Protein AF-A0AAW9BUR3-F1 (afdb_monomer)

pLDDT: mean 92.26, std 8.39, range [49.41, 98.75]

Structure (mmCIF, N/CA/C/O backbone):
data_AF-A0AAW9BUR3-F1
#
_entry.id   AF-A0AAW9BUR3-F1
#
loop_
_atom_site.group_PDB
_atom_site.id
_atom_site.type_symbol
_atom_site.label_atom_id
_atom_site.label_alt_id
_atom_site.label_comp_id
_atom_site.label_asym_id
_atom_site.label_entity_id
_atom_site.label_seq_id
_atom_site.pdbx_PDB_ins_code
_atom_site.Cartn_x
_atom_site.Cartn_y
_atom_site.Cartn_z
_atom_site.occupancy
_atom_site.B_iso_or_equiv
_atom_site.auth_seq_id
_atom_site.auth_comp_id
_atom_site.auth_asym_id
_atom_site.auth_atom_id
_atom_site.pdbx_PDB_model_num
ATOM 1 N N . GLU A 1 1 ? -14.443 -10.103 33.023 1.00 66.19 1 GLU A N 1
ATOM 2 C CA . GLU A 1 1 ? -14.591 -9.986 31.551 1.00 66.19 1 GLU A CA 1
ATOM 3 C C . GLU A 1 1 ? -13.568 -10.899 30.878 1.00 66.19 1 GLU A C 1
ATOM 5 O O . GLU A 1 1 ? -12.563 -11.194 31.513 1.00 66.19 1 GLU A O 1
ATOM 10 N N . ARG A 1 2 ? -13.827 -11.413 29.665 1.00 76.56 2 ARG A N 1
ATOM 11 C CA . ARG A 1 2 ? -12.918 -12.354 28.981 1.00 76.56 2 ARG A CA 1
ATOM 12 C C . ARG A 1 2 ? -12.261 -11.668 27.786 1.00 76.56 2 ARG A C 1
ATOM 14 O O . ARG A 1 2 ? -12.958 -11.348 26.828 1.00 76.56 2 ARG A O 1
ATOM 21 N N . ASN A 1 3 ? -10.942 -11.508 27.840 1.00 91.38 3 ASN A N 1
ATOM 22 C CA . ASN A 1 3 ? -10.137 -11.018 26.722 1.00 91.38 3 ASN A CA 1
ATOM 23 C C . ASN A 1 3 ? -10.224 -12.014 25.556 1.00 91.38 3 ASN A C 1
ATOM 25 O O . ASN A 1 3 ? -10.220 -13.233 25.773 1.00 91.38 3 ASN A O 1
ATOM 29 N N . ARG A 1 4 ? -10.292 -11.517 24.321 1.00 94.75 4 ARG A N 1
ATOM 30 C CA . ARG A 1 4 ? -10.291 -12.349 23.110 1.00 94.75 4 ARG A CA 1
ATOM 31 C C . ARG A 1 4 ? -9.199 -11.887 22.159 1.00 94.75 4 ARG A C 1
ATOM 33 O O . ARG A 1 4 ? -9.032 -10.696 21.924 1.00 94.75 4 ARG A O 1
ATOM 40 N N . TYR A 1 5 ? -8.503 -12.851 21.576 1.00 96.94 5 TYR A N 1
ATOM 41 C CA . TYR A 1 5 ? -7.540 -12.632 20.507 1.00 96.94 5 TYR A CA 1
ATOM 42 C C . TYR A 1 5 ? -7.917 -13.497 19.309 1.00 96.94 5 TYR A C 1
ATOM 44 O O . TYR A 1 5 ? -8.338 -14.645 19.473 1.00 96.94 5 TYR A O 1
ATOM 52 N N . ARG A 1 6 ? -7.803 -12.928 18.112 1.00 97.75 6 ARG A N 1
ATOM 53 C CA . ARG A 1 6 ? -7.970 -13.626 16.837 1.00 97.75 6 ARG A CA 1
ATOM 54 C C . ARG A 1 6 ? -6.880 -13.155 15.889 1.00 97.75 6 ARG A C 1
ATOM 56 O O . ARG A 1 6 ? -6.578 -11.966 15.856 1.00 97.75 6 ARG A O 1
ATOM 63 N N . ALA A 1 7 ? -6.353 -14.069 15.091 1.00 97.50 7 ALA A N 1
ATOM 64 C CA . ALA A 1 7 ? -5.430 -13.744 14.019 1.00 97.50 7 ALA A CA 1
ATOM 65 C C . ALA A 1 7 ? -5.864 -14.405 12.717 1.00 97.50 7 ALA A C 1
ATOM 67 O O . ALA A 1 7 ? -6.523 -15.446 12.729 1.00 97.50 7 ALA A O 1
ATOM 68 N N . GLY A 1 8 ? -5.491 -13.786 11.606 1.00 98.00 8 GLY A N 1
ATOM 69 C CA . GLY A 1 8 ? -5.714 -14.292 10.264 1.00 98.00 8 GLY A CA 1
ATOM 70 C C . GLY A 1 8 ? -4.481 -14.064 9.407 1.00 98.00 8 GLY A C 1
ATOM 71 O O . GLY A 1 8 ? -3.819 -13.034 9.517 1.00 98.00 8 GLY A O 1
ATOM 72 N N . ILE A 1 9 ? -4.192 -15.034 8.549 1.00 97.50 9 ILE A N 1
ATOM 73 C CA . ILE A 1 9 ? -3.179 -14.928 7.504 1.00 97.50 9 ILE A CA 1
ATOM 74 C C . ILE A 1 9 ? -3.895 -15.100 6.170 1.00 97.50 9 ILE A C 1
ATOM 76 O O . ILE A 1 9 ? -4.741 -15.983 6.024 1.00 97.50 9 ILE A O 1
ATOM 80 N N . LEU A 1 10 ? -3.545 -14.264 5.200 1.00 98.06 10 LEU A N 1
ATOM 81 C CA . LEU A 1 10 ? -3.977 -14.389 3.818 1.00 98.06 10 LEU A CA 1
ATOM 82 C C . LEU A 1 10 ? -2.750 -14.323 2.917 1.00 98.06 10 LEU A C 1
ATOM 84 O O . LEU A 1 10 ? -1.925 -13.423 3.043 1.00 98.06 10 LEU A O 1
ATOM 88 N N . SER A 1 11 ? -2.663 -15.263 1.983 1.00 97.44 11 SER A N 1
ATOM 89 C CA . SER A 1 11 ? -1.716 -15.213 0.876 1.00 97.44 11 SER A CA 1
ATOM 90 C C . S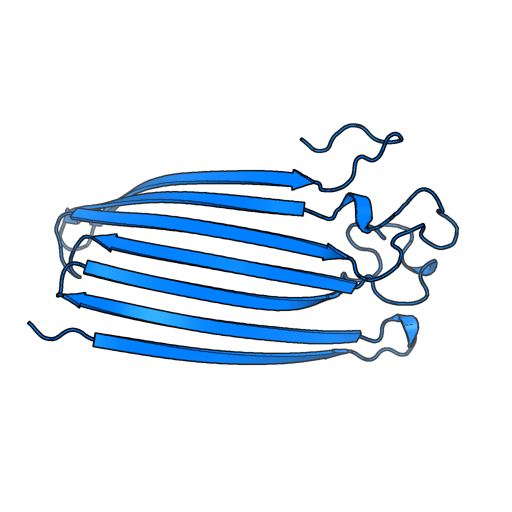ER A 1 11 ? -2.490 -15.236 -0.434 1.00 97.44 11 SER A C 1
ATOM 92 O O . SER A 1 11 ? -3.477 -15.964 -0.564 1.00 97.44 11 SER A O 1
ATOM 94 N N . LYS A 1 12 ? -2.071 -14.417 -1.394 1.00 97.94 12 LYS A N 1
ATOM 95 C CA . LYS A 1 12 ? -2.639 -14.366 -2.738 1.00 97.94 12 LYS A CA 1
ATOM 96 C C . LYS A 1 12 ? -1.515 -14.329 -3.761 1.00 97.94 12 LYS A C 1
ATOM 98 O O . LYS A 1 12 ? -0.640 -13.471 -3.692 1.00 97.94 12 LYS A O 1
ATOM 103 N N . LEU A 1 13 ? -1.626 -15.222 -4.735 1.00 96.81 13 LEU A N 1
ATOM 104 C CA . LEU A 1 13 ? -0.783 -15.295 -5.918 1.00 96.81 13 LEU A CA 1
ATOM 105 C C . LEU A 1 13 ? -1.627 -14.887 -7.127 1.00 96.81 13 LEU A C 1
ATOM 107 O O . LEU A 1 13 ? -2.784 -15.300 -7.246 1.00 96.81 13 LEU A O 1
ATOM 111 N N . LYS A 1 14 ? -1.076 -14.056 -8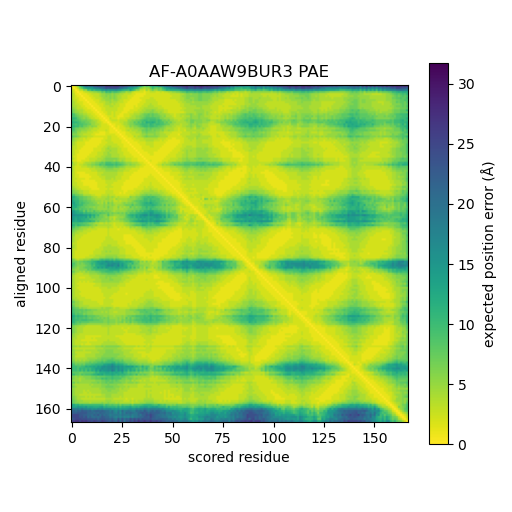.007 1.00 95.81 14 LYS A N 1
ATOM 112 C CA . LYS A 1 14 ? -1.687 -13.711 -9.293 1.00 95.81 14 LYS A CA 1
ATOM 113 C C . LYS A 1 14 ? -0.599 -13.745 -10.355 1.00 95.81 14 LYS A C 1
ATOM 115 O O . LYS A 1 14 ? 0.362 -13.001 -10.233 1.00 95.81 14 LYS A O 1
ATOM 120 N N . ALA A 1 15 ? -0.790 -14.548 -11.390 1.00 94.38 15 ALA A N 1
ATOM 121 C CA . ALA A 1 15 ? 0.058 -14.541 -12.573 1.00 94.38 15 ALA A CA 1
ATOM 122 C C . ALA A 1 15 ? -0.764 -14.135 -13.800 1.00 94.38 15 ALA A C 1
ATOM 124 O O . ALA A 1 15 ? -1.984 -14.342 -13.824 1.00 94.38 15 ALA A O 1
AT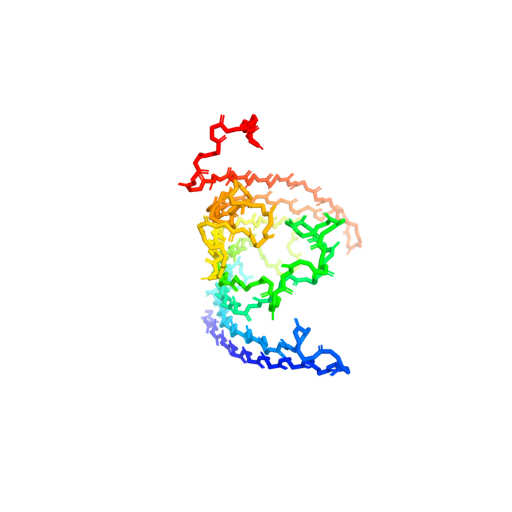OM 125 N N . GLY A 1 16 ? -0.109 -13.539 -14.786 1.00 92.88 16 GLY A N 1
ATOM 126 C CA . GLY A 1 16 ? -0.687 -13.226 -16.086 1.00 92.88 16 GLY A CA 1
ATOM 127 C C . GLY A 1 16 ? 0.309 -13.556 -17.182 1.00 92.88 16 GLY A C 1
ATOM 128 O O . GLY A 1 16 ? 1.497 -13.307 -17.014 1.00 92.88 16 GLY A O 1
ATOM 129 N N . PHE A 1 17 ? -0.203 -14.123 -18.273 1.00 92.62 17 PHE A N 1
ATOM 130 C CA . PHE A 1 17 ? 0.580 -14.513 -19.441 1.00 92.62 17 PHE A CA 1
ATOM 131 C C . PHE A 1 17 ? -0.053 -13.910 -20.692 1.00 92.62 17 PHE A C 1
ATOM 133 O O . PHE A 1 17 ? -1.284 -13.885 -20.815 1.00 92.62 17 PHE A O 1
ATOM 140 N N . SER A 1 18 ? 0.774 -13.423 -21.606 1.00 88.75 18 SER A N 1
ATOM 141 C CA . SER A 1 18 ? 0.363 -12.765 -22.845 1.00 88.75 18 SER A CA 1
ATOM 142 C C . SER A 1 18 ? 1.028 -13.417 -24.058 1.00 88.75 18 SER A C 1
ATOM 144 O O . SER A 1 18 ? 1.977 -14.183 -23.938 1.00 88.75 18 SER A O 1
ATOM 146 N N . SER A 1 19 ? 0.547 -13.097 -25.262 1.00 89.94 19 SER A N 1
ATOM 147 C CA . SER A 1 19 ? 1.252 -13.449 -26.504 1.00 89.94 19 SER A CA 1
ATOM 148 C C . SER A 1 19 ? 2.585 -12.706 -26.661 1.00 89.94 19 SER A C 1
ATOM 150 O O . SER A 1 19 ? 3.415 -13.097 -27.472 1.00 89.94 19 SER A O 1
ATOM 152 N N . ASP A 1 20 ? 2.752 -11.605 -25.929 1.00 87.88 20 ASP A N 1
ATOM 153 C CA . ASP A 1 20 ? 3.996 -10.851 -25.794 1.00 87.88 20 ASP A CA 1
ATOM 154 C C . ASP A 1 20 ? 4.483 -11.023 -24.352 1.00 87.88 20 ASP A C 1
ATOM 156 O O . ASP A 1 20 ? 3.945 -10.377 -23.447 1.00 87.88 20 ASP A O 1
ATOM 160 N N . ASP A 1 21 ? 5.460 -11.911 -24.167 1.00 88.25 21 ASP A N 1
ATOM 161 C CA . ASP A 1 21 ? 6.024 -12.363 -22.882 1.00 88.25 21 ASP A CA 1
ATOM 162 C C . ASP A 1 21 ? 6.574 -11.222 -22.013 1.00 88.25 21 ASP A C 1
ATOM 164 O O . ASP A 1 21 ? 6.575 -11.294 -20.789 1.00 88.25 21 ASP A O 1
ATOM 168 N N . ARG A 1 22 ? 6.920 -10.090 -22.626 1.00 87.38 22 ARG A N 1
ATOM 169 C CA . ARG A 1 22 ? 7.252 -8.826 -21.947 1.00 87.38 22 ARG A CA 1
ATOM 170 C C . ARG A 1 22 ? 6.094 -8.224 -21.135 1.00 87.38 22 ARG A C 1
ATOM 172 O O . ARG A 1 22 ? 6.260 -7.168 -20.524 1.00 87.38 22 ARG A O 1
ATOM 179 N N . ASN A 1 23 ? 4.895 -8.808 -21.190 1.00 87.62 23 ASN A N 1
ATOM 180 C CA . ASN A 1 23 ? 3.767 -8.476 -20.309 1.00 87.62 23 ASN A CA 1
ATOM 181 C C . ASN A 1 23 ? 3.571 -9.485 -19.181 1.00 87.62 23 ASN A C 1
ATOM 183 O O . ASN A 1 23 ? 2.681 -9.278 -18.352 1.00 87.62 23 ASN A O 1
ATOM 187 N N . ASP A 1 24 ? 4.311 -10.588 -19.189 1.00 92.50 24 ASP A N 1
ATOM 188 C CA . ASP A 1 24 ? 4.116 -11.641 -18.214 1.00 92.50 24 ASP A CA 1
ATOM 189 C C . ASP A 1 24 ? 4.513 -11.126 -16.835 1.00 92.50 24 ASP A C 1
ATOM 191 O O . ASP A 1 24 ? 5.456 -10.347 -16.671 1.00 92.50 24 ASP A O 1
ATOM 195 N N . PHE A 1 25 ? 3.744 -11.530 -15.833 1.00 94.00 25 PHE A N 1
ATOM 196 C CA . PHE A 1 25 ? 3.973 -11.099 -14.465 1.00 94.00 25 PHE A CA 1
ATOM 197 C C . PHE A 1 25 ? 3.573 -12.180 -13.478 1.00 94.00 25 PHE A C 1
ATOM 199 O O . PHE A 1 25 ? 2.623 -12.941 -13.692 1.00 94.00 25 PHE A O 1
ATOM 206 N N . ASP A 1 26 ? 4.205 -12.127 -12.316 1.00 95.06 26 ASP A N 1
ATOM 207 C CA . ASP A 1 26 ? 3.756 -12.762 -11.095 1.00 95.06 26 ASP A CA 1
ATOM 208 C C . ASP A 1 26 ? 3.664 -11.721 -9.972 1.00 95.06 26 ASP A C 1
ATOM 210 O O . ASP A 1 26 ? 4.454 -10.791 -9.846 1.00 95.06 26 ASP A O 1
ATOM 214 N N . ALA A 1 27 ? 2.609 -11.820 -9.177 1.00 96.88 27 ALA A N 1
ATOM 215 C CA . ALA A 1 27 ? 2.321 -10.892 -8.104 1.00 96.88 27 ALA A CA 1
ATOM 216 C C . ALA A 1 27 ? 1.936 -11.660 -6.846 1.00 96.88 27 ALA A C 1
ATOM 218 O O . ALA A 1 27 ? 1.106 -12.576 -6.871 1.00 96.88 27 ALA A O 1
ATOM 219 N N . HIS A 1 28 ? 2.494 -11.215 -5.728 1.00 97.88 28 HIS A N 1
ATOM 220 C CA . HIS A 1 28 ? 2.362 -11.838 -4.422 1.00 97.88 28 HIS A CA 1
ATOM 221 C C . HIS A 1 28 ? 1.782 -10.828 -3.447 1.00 97.88 28 HIS A C 1
ATOM 223 O O . HIS A 1 28 ? 2.190 -9.668 -3.381 1.00 97.88 28 HIS A O 1
ATOM 229 N N . THR A 1 29 ? 0.800 -11.250 -2.667 1.00 98.44 29 THR A N 1
ATOM 230 C CA . THR A 1 29 ? 0.291 -10.476 -1.538 1.00 98.44 29 THR A CA 1
ATOM 231 C C . THR A 1 29 ? 0.254 -11.369 -0.322 1.00 98.44 29 THR A C 1
ATOM 233 O O . THR A 1 29 ? -0.372 -12.424 -0.349 1.00 98.44 29 THR A O 1
ATOM 236 N N . PHE A 1 30 ? 0.879 -10.911 0.753 1.00 98.44 30 PHE A N 1
ATOM 237 C CA . PHE A 1 30 ? 0.813 -11.541 2.058 1.00 98.44 30 PHE A CA 1
ATOM 238 C C . PHE A 1 30 ? 0.204 -10.554 3.045 1.00 98.44 30 PHE A C 1
ATOM 240 O O . PHE A 1 30 ? 0.604 -9.392 3.091 1.00 98.44 30 PHE A O 1
ATOM 247 N N . GLN A 1 31 ? -0.770 -10.996 3.827 1.00 98.44 31 GLN A N 1
ATOM 248 C CA . GLN A 1 31 ? -1.433 -10.180 4.830 1.00 98.44 31 GLN A CA 1
ATOM 249 C C . GLN A 1 31 ? -1.535 -10.944 6.145 1.00 98.44 31 GLN A C 1
ATOM 251 O O . GLN A 1 31 ? -1.931 -12.109 6.172 1.00 98.44 31 GLN A O 1
ATOM 256 N N . PHE A 1 32 ? -1.222 -10.251 7.233 1.00 98.38 32 PHE A N 1
ATOM 257 C CA . PHE A 1 32 ? -1.395 -10.723 8.596 1.00 98.38 32 PHE A CA 1
ATOM 258 C C . PHE A 1 32 ? -2.276 -9.741 9.363 1.00 98.38 32 PHE A C 1
ATOM 260 O O . PHE A 1 32 ? -1.955 -8.559 9.465 1.00 98.38 32 PHE A O 1
ATOM 267 N N . SER A 1 33 ? -3.382 -10.240 9.901 1.00 98.50 33 SER A N 1
ATOM 268 C CA . SER A 1 33 ? -4.397 -9.452 10.596 1.00 98.50 33 SER A CA 1
ATOM 269 C C . SER A 1 33 ? -4.539 -9.947 12.025 1.00 98.50 33 SER A C 1
ATOM 271 O O . SER A 1 33 ? -4.780 -11.131 12.252 1.00 98.50 33 SER A O 1
ATOM 273 N N . ASN A 1 34 ? -4.424 -9.046 12.994 1.00 98.38 34 ASN A N 1
ATOM 274 C CA . ASN A 1 34 ? -4.543 -9.341 14.418 1.00 98.38 34 ASN A CA 1
ATOM 275 C C . ASN A 1 34 ? -5.676 -8.526 15.010 1.00 98.38 34 ASN A C 1
ATOM 277 O O . ASN A 1 34 ? -5.741 -7.315 14.829 1.00 98.38 34 ASN A O 1
ATOM 281 N N . PHE A 1 35 ? -6.540 -9.189 15.761 1.00 98.12 35 PHE A N 1
ATOM 282 C CA . PHE A 1 35 ? -7.666 -8.585 16.443 1.00 98.12 35 PHE A CA 1
ATOM 283 C C . PHE A 1 35 ? -7.567 -8.889 17.934 1.00 98.12 35 PHE A C 1
ATOM 285 O O . PHE A 1 35 ? -7.642 -10.046 18.354 1.00 98.12 35 PHE A O 1
ATOM 292 N N . PHE A 1 36 ? -7.456 -7.834 18.729 1.00 97.69 36 PHE A N 1
ATOM 293 C CA . PHE A 1 36 ? -7.449 -7.874 20.182 1.00 97.69 36 PHE A CA 1
ATOM 294 C C . PHE A 1 36 ? -8.734 -7.226 20.695 1.00 97.69 36 PHE A C 1
ATOM 296 O O . PHE A 1 36 ? -9.040 -6.082 20.369 1.00 97.69 36 PHE A O 1
ATOM 303 N N . GLU A 1 37 ? -9.488 -7.940 21.519 1.00 96.88 37 GLU A N 1
ATOM 304 C CA . GLU A 1 37 ? -10.618 -7.410 22.279 1.00 96.88 37 GLU A CA 1
ATOM 305 C C . GLU A 1 37 ? -10.278 -7.562 23.755 1.00 96.88 37 GLU A C 1
ATOM 307 O O . GLU A 1 37 ? -10.361 -8.651 24.325 1.00 96.88 37 GLU A O 1
ATOM 312 N N . PHE A 1 38 ? -9.831 -6.460 24.353 1.00 95.12 38 PHE A N 1
ATOM 313 C CA . PHE A 1 38 ? -9.462 -6.418 25.765 1.00 95.12 38 PHE A CA 1
ATOM 314 C C . PHE A 1 38 ? -10.715 -6.492 26.635 1.00 95.12 38 PHE A C 1
ATOM 316 O O . PHE A 1 38 ? -10.732 -7.172 27.648 1.00 95.12 38 PHE A O 1
ATOM 323 N N . ASN A 1 39 ? -11.794 -5.835 26.213 1.00 93.50 39 ASN A N 1
ATOM 324 C CA . ASN A 1 39 ? -13.126 -6.013 26.781 1.00 93.50 39 ASN A CA 1
ATOM 325 C C . ASN A 1 39 ? -14.190 -5.505 25.798 1.00 93.50 39 ASN A C 1
ATOM 327 O O . ASN A 1 39 ? -13.889 -5.120 24.668 1.00 93.50 39 ASN A O 1
ATOM 331 N N . HIS A 1 40 ? -15.444 -5.444 26.250 1.00 90.88 40 HIS A N 1
ATOM 332 C CA . HIS A 1 40 ? -16.576 -5.021 25.430 1.00 90.88 40 HIS A CA 1
ATOM 333 C C . HIS A 1 40 ? -16.472 -3.581 24.884 1.00 90.88 40 HIS A C 1
ATOM 335 O O . HIS A 1 40 ? -17.220 -3.249 23.967 1.00 90.88 40 HIS A O 1
ATOM 341 N N . ARG A 1 41 ? -15.583 -2.730 25.422 1.00 94.25 41 ARG A N 1
ATOM 342 C CA . ARG A 1 41 ? -15.368 -1.334 24.994 1.00 94.25 41 ARG A CA 1
ATOM 343 C C . ARG A 1 41 ? -14.029 -1.089 24.312 1.00 94.25 41 ARG A C 1
ATOM 345 O O . ARG A 1 41 ? -13.902 -0.051 23.680 1.00 94.25 41 ARG A O 1
ATOM 352 N N . HIS A 1 42 ? -13.049 -1.976 24.446 1.00 96.06 42 HIS A N 1
ATOM 353 C CA . HIS A 1 42 ? -11.684 -1.728 23.987 1.00 96.06 42 HIS A CA 1
ATOM 354 C C . HIS A 1 42 ? -11.249 -2.803 22.995 1.00 96.06 42 HIS A C 1
ATOM 356 O O . HIS A 1 42 ? -11.082 -3.972 23.361 1.00 96.06 42 HIS A O 1
ATOM 362 N N . ARG A 1 43 ? -11.043 -2.394 21.741 1.00 97.06 43 ARG A N 1
ATOM 363 C CA . ARG A 1 43 ? -10.574 -3.268 20.660 1.00 97.06 43 ARG A CA 1
ATOM 364 C C . ARG A 1 43 ? -9.398 -2.637 19.927 1.00 97.06 43 ARG A C 1
ATOM 366 O O . ARG A 1 43 ? -9.374 -1.427 19.742 1.00 97.06 43 ARG A O 1
ATOM 373 N N . LEU A 1 44 ? -8.457 -3.460 19.489 1.00 97.94 44 LEU A N 1
ATOM 374 C CA . LEU A 1 44 ? -7.331 -3.068 18.651 1.00 97.94 44 LEU A CA 1
ATOM 375 C C . LEU A 1 44 ? -7.230 -4.031 17.471 1.00 97.94 44 LEU A C 1
ATOM 377 O O . LEU A 1 44 ? -7.227 -5.248 17.657 1.00 97.94 44 LEU A O 1
ATOM 381 N N . VAL A 1 45 ? -7.115 -3.480 16.270 1.00 98.19 45 VAL A N 1
ATOM 382 C CA . VAL A 1 45 ? -6.771 -4.219 15.056 1.00 98.19 45 VAL A CA 1
ATOM 383 C C . VAL A 1 45 ? -5.377 -3.803 14.617 1.00 98.19 45 VAL A C 1
ATOM 385 O O . VAL A 1 45 ? -5.069 -2.613 14.628 1.00 98.19 45 VAL A O 1
ATOM 388 N N . VAL A 1 46 ? -4.541 -4.773 14.255 1.00 98.50 46 VAL A N 1
ATOM 389 C CA . VAL A 1 46 ? -3.225 -4.548 13.650 1.00 98.50 46 VAL A CA 1
ATOM 390 C C . VAL A 1 46 ? -3.140 -5.375 12.377 1.00 98.50 46 VAL A C 1
ATOM 392 O O . VAL A 1 46 ? -3.165 -6.606 12.433 1.00 98.50 46 VAL A O 1
ATOM 395 N N . ASP A 1 47 ? -3.023 -4.693 11.247 1.00 98.50 47 ASP A N 1
ATOM 396 C CA . ASP A 1 47 ? -2.908 -5.283 9.922 1.00 98.50 47 ASP A CA 1
ATOM 397 C C . ASP A 1 47 ? -1.536 -4.965 9.332 1.00 98.50 47 ASP A C 1
ATOM 399 O O . ASP A 1 47 ? -1.146 -3.802 9.222 1.00 98.50 47 ASP A O 1
ATOM 403 N N . TYR A 1 48 ? -0.820 -5.999 8.908 1.00 98.62 48 TYR A N 1
ATOM 404 C CA . TYR A 1 48 ? 0.363 -5.877 8.066 1.00 98.62 48 TYR A CA 1
ATOM 405 C C . TYR A 1 48 ? 0.076 -6.491 6.703 1.00 98.62 48 TYR A C 1
ATOM 407 O O . TYR A 1 48 ? -0.518 -7.567 6.613 1.00 98.62 48 TYR A O 1
ATOM 415 N N . ARG A 1 49 ? 0.512 -5.824 5.637 1.00 98.75 49 ARG A N 1
ATOM 416 C CA . ARG A 1 49 ? 0.393 -6.322 4.274 1.00 98.75 49 ARG A CA 1
ATOM 417 C C . ARG A 1 49 ? 1.662 -6.052 3.481 1.00 98.75 49 ARG A C 1
ATOM 419 O O . ARG A 1 49 ? 2.039 -4.901 3.281 1.00 98.75 49 ARG A O 1
ATOM 426 N N . PHE A 1 50 ? 2.250 -7.120 2.963 1.00 98.69 50 PHE A N 1
ATOM 427 C CA . PHE A 1 50 ? 3.307 -7.084 1.965 1.00 98.69 50 PHE A CA 1
ATOM 428 C C . PHE A 1 50 ? 2.725 -7.349 0.575 1.00 98.69 50 PHE A C 1
ATOM 430 O O . PHE A 1 50 ? 1.851 -8.204 0.403 1.00 98.69 50 PHE A O 1
ATOM 437 N N . ARG A 1 51 ? 3.207 -6.611 -0.422 1.00 98.62 51 ARG A N 1
ATOM 438 C CA . ARG A 1 51 ? 2.810 -6.727 -1.824 1.00 98.62 51 ARG A CA 1
ATOM 439 C C . ARG A 1 51 ? 4.047 -6.652 -2.707 1.00 98.62 51 ARG A C 1
ATOM 441 O O . ARG A 1 51 ? 4.657 -5.593 -2.752 1.00 98.62 51 ARG A O 1
ATOM 448 N N . ALA A 1 52 ? 4.362 -7.726 -3.418 1.00 98.38 52 ALA A N 1
ATOM 449 C CA . ALA A 1 52 ? 5.240 -7.692 -4.585 1.00 98.38 52 ALA A CA 1
ATOM 450 C C . ALA A 1 52 ? 4.328 -7.691 -5.815 1.00 98.38 52 ALA A C 1
ATOM 452 O O . ALA A 1 52 ? 3.591 -8.653 -6.040 1.00 98.38 52 ALA A O 1
ATOM 453 N N . GLN A 1 53 ? 4.252 -6.573 -6.527 1.00 96.88 53 GLN A N 1
ATOM 454 C CA . GLN A 1 53 ? 3.306 -6.371 -7.626 1.00 96.88 53 GLN A CA 1
ATOM 455 C C . GLN A 1 53 ? 3.975 -5.644 -8.789 1.00 96.88 53 GLN A C 1
ATOM 457 O O . GLN A 1 53 ? 5.129 -5.239 -8.701 1.00 96.88 53 GLN A O 1
ATOM 462 N N . HIS A 1 54 ? 3.218 -5.461 -9.865 1.00 95.06 54 HIS A N 1
ATOM 463 C CA . HIS A 1 54 ? 3.630 -4.699 -11.030 1.00 95.06 54 HIS A CA 1
ATOM 464 C C . HIS A 1 54 ? 2.622 -3.590 -11.347 1.00 95.06 54 HIS A C 1
ATOM 466 O O . HIS A 1 54 ? 1.465 -3.638 -10.916 1.00 95.06 54 HIS A O 1
ATOM 472 N N . GLU A 1 55 ? 3.073 -2.606 -12.113 1.00 91.94 55 GLU A N 1
ATOM 473 C CA . GLU A 1 55 ? 2.234 -1.641 -12.817 1.00 91.94 55 GLU A CA 1
ATOM 474 C C . GLU A 1 55 ? 1.927 -2.160 -14.213 1.00 91.94 55 GLU A C 1
ATOM 476 O O . GLU A 1 55 ? 2.765 -2.795 -14.863 1.00 91.94 55 GLU A O 1
ATOM 481 N N . VAL A 1 56 ? 0.706 -1.894 -14.670 1.00 84.75 56 VAL A N 1
ATOM 482 C CA . VAL A 1 56 ? 0.303 -2.258 -16.022 1.00 84.75 56 VAL A CA 1
ATOM 483 C C . VAL A 1 56 ? 1.111 -1.420 -17.002 1.00 84.75 56 VAL A C 1
ATOM 485 O O . VAL A 1 56 ? 1.273 -0.208 -16.860 1.00 84.75 56 VAL A O 1
ATOM 488 N N . ARG A 1 57 ? 1.641 -2.084 -18.021 1.00 86.94 57 ARG A N 1
ATOM 489 C CA . ARG A 1 57 ? 2.411 -1.429 -19.068 1.00 86.94 57 ARG A CA 1
ATOM 490 C C . ARG A 1 57 ? 1.527 -0.445 -19.836 1.00 86.94 57 ARG A C 1
ATOM 492 O O . ARG A 1 57 ? 0.475 -0.823 -20.341 1.00 86.94 57 ARG A O 1
ATOM 499 N N . GLY A 1 58 ? 1.980 0.797 -19.966 1.00 83.25 58 GLY A N 1
ATOM 500 C CA . GLY A 1 58 ? 1.188 1.889 -20.537 1.00 83.25 58 GLY A CA 1
ATOM 501 C C . GLY A 1 58 ? 0.388 2.692 -19.509 1.00 83.25 58 GLY A C 1
ATOM 502 O O . GLY A 1 58 ? -0.275 3.643 -19.907 1.00 83.25 58 GLY A O 1
ATOM 503 N N . GLU A 1 59 ? 0.478 2.357 -18.221 1.00 83.19 59 GLU A N 1
ATOM 504 C CA . GLU A 1 59 ? -0.066 3.152 -17.117 1.00 83.19 59 GLU A CA 1
ATOM 505 C C . GLU A 1 59 ? 1.067 3.815 -16.313 1.00 83.19 59 GLU A C 1
ATOM 507 O O . GLU A 1 59 ? 2.248 3.456 -16.444 1.00 83.19 59 GLU A O 1
ATOM 512 N N . ASP A 1 60 ? 0.697 4.807 -15.499 1.00 85.62 60 ASP A N 1
ATOM 513 C CA . ASP A 1 60 ? 1.563 5.546 -14.576 1.00 85.62 60 ASP A CA 1
ATOM 514 C C . ASP A 1 60 ? 2.905 5.975 -15.204 1.00 85.62 60 ASP A C 1
ATOM 516 O O . ASP A 1 60 ? 2.970 6.867 -16.050 1.00 85.62 60 ASP A O 1
ATOM 520 N N . ILE A 1 61 ? 4.012 5.339 -14.804 1.00 84.69 61 ILE A N 1
ATOM 521 C CA . ILE A 1 61 ? 5.369 5.697 -15.245 1.00 84.69 61 ILE A CA 1
ATOM 522 C C . ILE A 1 61 ? 5.562 5.449 -16.749 1.00 84.69 61 ILE A C 1
ATOM 524 O O . ILE A 1 61 ? 6.390 6.102 -17.391 1.00 84.69 61 ILE A O 1
ATOM 528 N N . THR A 1 62 ? 4.820 4.497 -17.313 1.00 85.44 62 THR A N 1
ATOM 529 C CA . THR A 1 62 ? 4.972 4.055 -18.708 1.00 85.44 62 THR A CA 1
ATOM 530 C C . THR A 1 62 ? 3.875 4.564 -19.627 1.00 85.44 62 THR A C 1
ATOM 532 O O . THR A 1 62 ? 3.797 4.129 -20.780 1.00 85.44 62 THR A O 1
ATOM 535 N N . GLU A 1 63 ? 3.060 5.511 -19.161 1.00 83.62 63 GLU A N 1
ATOM 536 C CA . GLU A 1 63 ? 2.006 6.119 -19.963 1.00 83.62 63 GLU A CA 1
ATOM 537 C C . GLU A 1 63 ? 2.552 6.662 -21.297 1.00 83.62 63 GLU A C 1
ATOM 539 O O . GLU A 1 63 ? 3.575 7.357 -21.366 1.00 83.62 63 GLU A O 1
ATOM 544 N N . GLY A 1 64 ? 1.912 6.244 -22.394 1.00 81.88 64 GLY A N 1
ATOM 545 C CA . GLY A 1 64 ? 2.308 6.592 -23.762 1.00 81.88 64 GLY A CA 1
ATOM 546 C C . GLY A 1 64 ? 3.648 6.010 -24.242 1.00 81.88 64 GLY A C 1
ATOM 547 O O . GLY A 1 64 ? 4.079 6.339 -25.344 1.00 81.88 64 GLY A O 1
ATOM 548 N N . ASN A 1 65 ? 4.325 5.169 -23.451 1.00 81.06 65 ASN A N 1
ATOM 549 C CA . ASN A 1 65 ? 5.613 4.557 -23.811 1.00 81.06 65 ASN A CA 1
ATOM 550 C C . ASN A 1 65 ? 5.731 3.088 -23.378 1.00 81.06 65 ASN A C 1
ATOM 552 O O . ASN A 1 65 ? 6.833 2.565 -23.219 1.00 81.06 65 ASN A O 1
ATOM 556 N N . GLY A 1 66 ? 4.598 2.414 -23.179 1.00 80.62 66 GLY A N 1
ATOM 557 C CA . GLY A 1 66 ? 4.568 1.029 -22.719 1.00 80.62 66 GLY A CA 1
ATOM 558 C C . GLY A 1 66 ? 5.326 0.062 -23.633 1.00 80.62 66 GLY A C 1
ATOM 559 O O . GLY A 1 66 ? 5.908 -0.894 -23.152 1.00 80.62 66 GLY A O 1
ATOM 560 N N . SER A 1 67 ? 5.404 0.313 -24.941 1.00 84.38 67 SER A N 1
ATOM 561 C CA . SER A 1 67 ? 6.132 -0.559 -25.878 1.00 84.38 67 SER A CA 1
ATOM 562 C C . SER A 1 67 ? 7.658 -0.508 -25.746 1.00 84.38 67 SER A C 1
ATOM 564 O O . SER A 1 67 ? 8.335 -1.321 -26.371 1.00 84.38 67 SER A O 1
ATOM 566 N N . ALA A 1 68 ? 8.203 0.457 -24.998 1.00 83.69 68 ALA A N 1
ATOM 567 C CA . ALA A 1 68 ? 9.643 0.652 -24.851 1.00 83.69 68 ALA A CA 1
ATOM 568 C C . ALA A 1 68 ? 10.252 -0.112 -23.666 1.00 83.69 68 ALA A C 1
ATOM 570 O O . ALA A 1 68 ? 11.462 -0.054 -23.491 1.00 83.69 68 ALA A O 1
ATOM 571 N N . ILE A 1 69 ? 9.448 -0.774 -22.831 1.00 88.94 69 ILE A N 1
ATOM 572 C CA . ILE A 1 69 ? 9.953 -1.582 -21.715 1.00 88.94 69 ILE A CA 1
ATOM 573 C C . ILE A 1 69 ? 9.875 -3.070 -22.052 1.00 88.94 69 ILE A C 1
ATOM 575 O O . ILE A 1 69 ? 8.926 -3.530 -22.686 1.00 88.94 69 ILE A O 1
ATOM 579 N N . ASP A 1 70 ? 10.876 -3.810 -21.589 1.00 89.19 70 ASP A N 1
ATOM 580 C CA . ASP A 1 70 ? 11.019 -5.245 -21.847 1.00 89.19 70 ASP A CA 1
ATOM 581 C C . ASP A 1 70 ? 10.375 -6.127 -20.764 1.00 89.19 70 ASP A C 1
ATOM 583 O O . ASP A 1 70 ? 10.311 -7.340 -20.916 1.00 89.19 70 ASP A O 1
ATOM 587 N N . ALA A 1 71 ? 9.892 -5.528 -19.676 1.00 90.44 71 ALA A N 1
ATOM 588 C CA . ALA A 1 71 ? 9.173 -6.195 -18.598 1.00 90.44 71 ALA A CA 1
ATOM 589 C C . ALA A 1 71 ? 8.228 -5.201 -17.894 1.00 90.44 71 ALA A C 1
ATOM 591 O O . ALA A 1 71 ? 8.476 -3.988 -17.947 1.00 90.44 71 ALA A O 1
ATOM 592 N N . PRO A 1 72 ? 7.170 -5.669 -17.204 1.00 92.75 72 PRO A N 1
ATOM 593 C CA . PRO A 1 72 ? 6.333 -4.813 -16.367 1.00 92.75 72 PRO A CA 1
ATOM 594 C C . PRO A 1 72 ? 7.153 -4.087 -15.296 1.00 92.75 72 PRO A C 1
ATOM 596 O O . PRO A 1 72 ? 8.164 -4.593 -14.812 1.00 92.75 72 PRO A O 1
ATOM 599 N N . ILE A 1 73 ? 6.722 -2.892 -14.891 1.00 94.50 73 ILE A N 1
ATOM 600 C CA . ILE A 1 73 ? 7.384 -2.181 -13.792 1.00 94.50 73 ILE A CA 1
ATOM 601 C C . ILE A 1 73 ? 7.001 -2.847 -12.476 1.00 94.50 73 ILE A C 1
ATOM 603 O O . ILE A 1 73 ? 5.831 -2.864 -12.118 1.00 94.50 73 ILE A O 1
ATOM 607 N N . GLU A 1 74 ? 7.981 -3.338 -11.730 1.00 96.44 74 GLU A N 1
ATOM 608 C CA . GLU A 1 74 ? 7.774 -4.068 -10.483 1.00 96.44 74 GLU A CA 1
ATOM 609 C C . GLU A 1 74 ? 8.008 -3.184 -9.260 1.00 96.44 74 GLU A C 1
ATOM 611 O O . GLU A 1 74 ? 8.897 -2.326 -9.233 1.00 96.44 74 GLU A O 1
ATOM 616 N N . PHE A 1 75 ? 7.239 -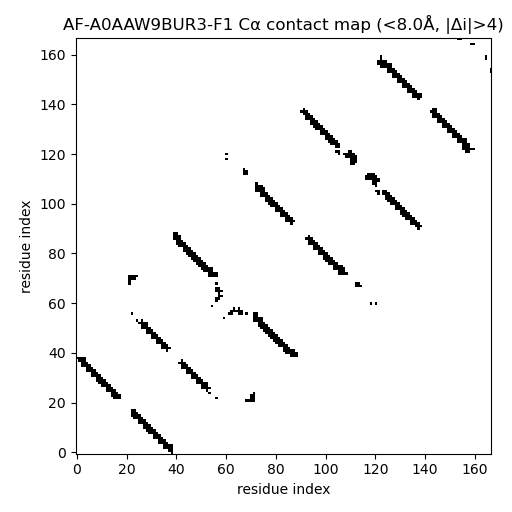3.426 -8.203 1.00 97.69 75 PHE A N 1
ATOM 617 C CA . PHE A 1 75 ? 7.408 -2.764 -6.920 1.00 97.69 75 PHE A CA 1
ATOM 618 C C . PHE A 1 75 ? 7.081 -3.681 -5.745 1.00 97.69 75 PHE A C 1
ATOM 620 O O . PHE A 1 75 ? 6.185 -4.524 -5.792 1.00 97.69 75 PHE A O 1
ATOM 627 N N . ASN A 1 76 ? 7.763 -3.411 -4.637 1.00 98.56 76 ASN A N 1
ATOM 628 C CA . ASN A 1 76 ? 7.430 -3.942 -3.329 1.00 98.56 76 ASN A CA 1
ATOM 629 C C . ASN A 1 76 ? 6.735 -2.858 -2.511 1.00 98.56 76 ASN A C 1
ATO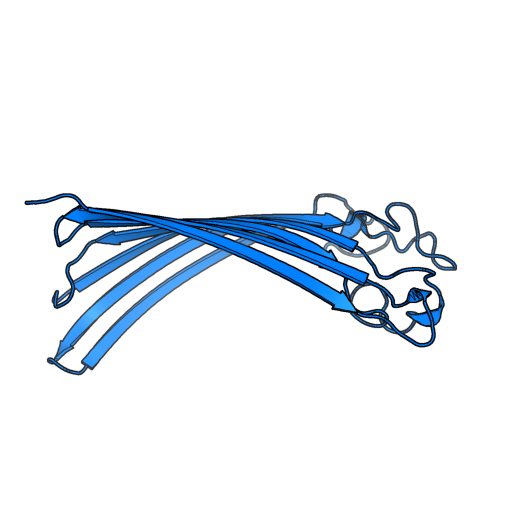M 631 O O . ASN A 1 76 ? 7.146 -1.696 -2.523 1.00 98.56 76 ASN A O 1
ATOM 635 N N . ARG A 1 77 ? 5.679 -3.233 -1.790 1.00 98.50 77 ARG A N 1
ATOM 636 C CA . ARG A 1 77 ? 4.960 -2.343 -0.885 1.00 98.50 77 ARG A CA 1
ATOM 637 C C . ARG A 1 77 ? 4.669 -3.007 0.450 1.00 98.50 77 ARG A C 1
ATOM 639 O O . ARG A 1 77 ? 4.061 -4.074 0.503 1.00 98.50 77 ARG A O 1
ATOM 646 N N . ASN A 1 78 ? 5.046 -2.317 1.517 1.00 98.69 78 ASN A N 1
ATOM 647 C CA . ASN A 1 78 ? 4.726 -2.667 2.893 1.00 98.69 78 ASN A CA 1
ATOM 648 C C . ASN A 1 78 ? 3.673 -1.694 3.413 1.00 98.69 78 ASN A C 1
ATOM 650 O O . ASN A 1 78 ? 3.881 -0.486 3.357 1.00 98.69 78 ASN A O 1
ATOM 654 N N . ASP A 1 79 ? 2.557 -2.207 3.922 1.00 98.62 79 ASP A N 1
ATOM 655 C CA . ASP A 1 79 ? 1.573 -1.417 4.655 1.00 98.62 79 ASP A CA 1
ATOM 656 C C . ASP A 1 79 ? 1.441 -1.974 6.076 1.00 98.62 79 ASP A C 1
ATOM 658 O O . ASP A 1 79 ? 1.159 -3.159 6.252 1.00 98.62 79 ASP A O 1
ATOM 662 N N . VAL A 1 80 ? 1.577 -1.119 7.086 1.00 98.62 80 VAL A N 1
ATOM 663 C CA . VAL A 1 80 ? 1.162 -1.408 8.465 1.00 98.62 80 VAL A CA 1
ATOM 664 C C . VAL A 1 80 ? 0.012 -0.474 8.803 1.00 98.62 80 VAL A C 1
ATOM 666 O O . VAL A 1 80 ? 0.084 0.721 8.517 1.00 98.62 80 VAL A O 1
ATOM 669 N N . LYS A 1 81 ? -1.052 -1.003 9.403 1.00 98.38 81 LYS A N 1
ATOM 670 C CA . LYS A 1 81 ? -2.192 -0.224 9.886 1.00 98.38 81 LYS A CA 1
ATOM 671 C C . LYS A 1 81 ? -2.606 -0.705 11.262 1.00 98.38 81 LYS A C 1
ATOM 673 O O . LYS A 1 81 ? -2.664 -1.905 11.520 1.00 98.38 81 LYS A O 1
ATOM 678 N N . THR A 1 82 ? -2.941 0.233 12.127 1.00 98.56 82 THR A N 1
ATOM 679 C CA . THR A 1 82 ? -3.564 -0.027 13.415 1.00 98.56 82 THR A CA 1
ATOM 680 C C . THR A 1 82 ? -4.890 0.711 13.485 1.00 98.56 82 THR A C 1
ATOM 682 O O . THR A 1 82 ? -5.039 1.800 12.934 1.00 98.56 82 THR A O 1
ATOM 685 N N . ASN A 1 83 ? -5.873 0.112 14.150 1.00 98.31 83 ASN A N 1
ATOM 686 C CA . ASN A 1 83 ? -7.126 0.783 14.470 1.00 98.31 83 ASN A CA 1
ATOM 687 C C . ASN A 1 83 ? -7.544 0.417 15.889 1.00 98.31 83 ASN A C 1
ATOM 689 O O . ASN A 1 83 ? -7.857 -0.739 16.184 1.00 98.31 83 ASN A O 1
ATOM 693 N N . TYR A 1 84 ? -7.530 1.404 16.770 1.00 98.25 84 TYR A N 1
ATOM 694 C CA . TYR A 1 84 ? -8.011 1.298 18.131 1.00 98.25 84 TYR A CA 1
ATOM 695 C C . TYR A 1 84 ? -9.433 1.838 18.223 1.00 98.25 84 TYR A C 1
ATOM 697 O O . TYR A 1 84 ? -9.718 2.950 17.787 1.00 98.25 84 TYR A O 1
ATOM 705 N N . VAL A 1 85 ? -10.318 1.063 18.838 1.00 97.56 85 VAL A N 1
ATOM 706 C CA . VAL A 1 85 ? -11.727 1.406 19.006 1.00 97.56 85 VAL A CA 1
ATOM 707 C C . VAL A 1 85 ? -12.058 1.456 20.488 1.00 97.56 85 VAL A C 1
ATOM 709 O O . VAL A 1 85 ? -11.931 0.451 21.197 1.00 97.56 85 VAL A O 1
ATOM 712 N N . PHE A 1 86 ? -12.553 2.612 20.921 1.00 96.94 86 PHE A N 1
ATOM 713 C CA . PHE A 1 86 ? -13.153 2.823 22.229 1.00 96.94 86 PHE A CA 1
ATOM 714 C C . PHE A 1 86 ? -14.674 2.978 22.109 1.00 96.94 86 PHE A C 1
ATOM 716 O O . PHE A 1 86 ? -15.178 3.897 21.465 1.00 96.94 86 PHE A O 1
ATOM 723 N N . GLY A 1 87 ? -15.416 2.084 22.754 1.00 93.81 87 GLY A N 1
ATOM 724 C CA . GLY A 1 87 ? -16.875 2.007 22.717 1.00 93.81 87 GLY A CA 1
ATOM 725 C C . GLY A 1 87 ? -17.367 0.626 22.284 1.00 93.81 87 GLY A C 1
ATOM 726 O O . GLY A 1 87 ? -16.783 -0.033 21.421 1.00 93.81 87 GLY A O 1
ATOM 727 N N . SER A 1 88 ? -18.459 0.174 22.899 1.00 88.38 88 SER A N 1
ATOM 728 C CA . SER A 1 88 ? -19.062 -1.127 22.611 1.00 88.38 88 SER A CA 1
ATOM 729 C C . SER A 1 88 ? -19.966 -1.103 21.381 1.00 88.38 88 SER A C 1
ATOM 731 O O . SER A 1 88 ? -20.462 -0.058 20.955 1.00 88.38 88 SER A O 1
ATOM 733 N N . ASN A 1 89 ? -20.240 -2.284 20.821 1.00 80.94 89 ASN A N 1
ATOM 734 C CA . ASN A 1 89 ? -21.325 -2.431 19.853 1.00 80.94 89 ASN A CA 1
ATOM 735 C C . ASN A 1 89 ? -22.635 -2.027 20.541 1.00 80.94 89 ASN A C 1
ATOM 737 O O . ASN A 1 89 ? -23.024 -2.646 21.527 1.00 80.94 89 ASN A O 1
ATOM 741 N N . GLY A 1 90 ? -23.302 -0.983 20.050 1.00 82.12 90 GLY A N 1
ATOM 742 C CA . GLY A 1 90 ? -24.493 -0.458 20.719 1.00 82.12 90 GLY A CA 1
ATOM 743 C C . GLY A 1 90 ? -24.294 0.845 21.488 1.00 82.12 90 GLY A C 1
ATOM 744 O O . GLY A 1 90 ? -25.288 1.441 21.899 1.00 82.12 90 GLY A O 1
ATOM 745 N N . ALA A 1 91 ? -23.052 1.288 21.696 1.00 88.31 91 ALA A N 1
ATOM 746 C CA . ALA A 1 91 ? -22.780 2.483 22.483 1.00 88.31 91 ALA A CA 1
ATOM 747 C C . ALA A 1 91 ? -23.389 3.743 21.847 1.00 88.31 91 ALA A C 1
ATOM 749 O O . ALA A 1 91 ? -23.476 3.867 20.624 1.00 88.31 91 ALA A O 1
ATOM 750 N N . LYS A 1 92 ? -23.793 4.699 22.697 1.00 92.38 92 LYS A N 1
ATOM 751 C CA . LYS A 1 92 ? -24.261 6.013 22.234 1.00 92.38 92 LYS A CA 1
ATOM 752 C C . LYS A 1 92 ? -23.145 6.769 21.511 1.00 92.38 92 LYS A C 1
ATOM 754 O O . LYS A 1 92 ? -23.432 7.455 20.543 1.00 92.38 92 LYS A O 1
ATOM 759 N N . GLY A 1 93 ? -21.900 6.616 21.957 1.00 93.75 93 GLY A N 1
ATOM 760 C CA . GLY A 1 93 ? -20.713 7.180 21.322 1.00 93.75 93 GLY A CA 1
ATOM 761 C C . GLY A 1 93 ? -19.614 6.132 21.158 1.00 93.75 93 GLY A C 1
ATOM 762 O O . GLY A 1 93 ? -19.486 5.242 22.003 1.00 93.75 93 GLY A O 1
ATOM 763 N N . ARG A 1 94 ? -18.828 6.242 20.087 1.00 95.69 94 ARG A N 1
ATOM 764 C CA . ARG A 1 94 ? -17.649 5.410 19.817 1.00 95.69 94 ARG A CA 1
ATOM 765 C C . ARG A 1 94 ? -16.561 6.264 19.176 1.00 95.69 94 ARG A C 1
ATOM 767 O O . ARG A 1 94 ? -16.852 7.039 18.273 1.00 95.69 94 ARG A O 1
ATOM 774 N N . LEU A 1 95 ? -15.331 6.099 19.640 1.00 97.12 95 LEU A N 1
ATOM 775 C CA . LEU A 1 95 ? -14.147 6.757 19.102 1.00 97.12 95 LEU A CA 1
ATOM 776 C C . LEU A 1 95 ? -13.263 5.709 18.426 1.00 97.12 95 LEU A C 1
ATOM 778 O O . LEU A 1 95 ? -13.009 4.654 19.011 1.00 97.12 95 LEU A O 1
ATOM 782 N N . GLU A 1 96 ? -12.799 6.002 17.221 1.00 97.38 96 GLU A N 1
ATOM 783 C CA . GLU A 1 96 ? -11.817 5.199 16.500 1.00 97.38 96 GLU A CA 1
ATOM 784 C C . GLU A 1 96 ? -10.594 6.052 16.194 1.00 97.38 96 GLU A C 1
ATOM 786 O O . GLU A 1 96 ? -10.714 7.188 15.743 1.00 97.38 96 GLU A O 1
ATOM 791 N N . PHE A 1 97 ? -9.418 5.508 16.465 1.00 98.19 97 PHE A N 1
ATOM 792 C CA . PHE A 1 97 ? -8.140 6.142 16.187 1.00 98.19 97 PHE A CA 1
ATOM 793 C C . PHE A 1 97 ? -7.247 5.133 15.490 1.00 98.19 97 PHE A C 1
ATOM 795 O O . PHE A 1 97 ? -7.083 4.015 15.984 1.00 98.19 97 PHE A O 1
ATOM 802 N N . GLY A 1 98 ? -6.636 5.529 14.383 1.00 98.44 98 GLY A N 1
ATOM 803 C CA . GLY A 1 98 ? -5.704 4.668 13.684 1.00 98.44 98 GLY A CA 1
ATOM 804 C C . GLY A 1 98 ? -4.452 5.385 13.240 1.00 98.44 98 GLY A C 1
ATOM 805 O O . GLY A 1 98 ? -4.431 6.592 13.003 1.00 98.44 98 GLY A O 1
ATOM 806 N N . LEU A 1 99 ? -3.399 4.587 13.147 1.00 98.69 99 LEU A N 1
ATOM 807 C CA . LEU A 1 99 ? -2.114 4.967 12.597 1.00 98.69 99 LEU A CA 1
ATOM 808 C C . LEU A 1 99 ? -1.766 3.989 11.492 1.00 98.69 99 LEU A C 1
ATOM 810 O O . LEU A 1 99 ? -2.165 2.822 11.511 1.00 98.69 99 LEU A O 1
ATOM 814 N N . GLY A 1 100 ? -0.945 4.429 10.563 1.00 98.56 100 GLY A N 1
ATOM 815 C CA . GLY A 1 100 ? -0.429 3.540 9.551 1.00 98.56 100 GLY A CA 1
ATOM 816 C C . GLY A 1 100 ? 0.764 4.114 8.831 1.00 98.56 100 GLY A C 1
ATOM 817 O O . GLY A 1 100 ? 1.164 5.264 9.003 1.00 98.56 100 GLY A O 1
ATOM 818 N N . TYR A 1 101 ? 1.376 3.240 8.056 1.00 98.62 101 TYR A N 1
ATOM 819 C CA . TYR A 1 101 ? 2.613 3.507 7.360 1.00 98.62 101 TYR A CA 1
ATOM 820 C C . TYR A 1 101 ? 2.631 2.684 6.083 1.00 98.62 101 TYR A C 1
ATOM 822 O O . TYR A 1 101 ? 2.430 1.469 6.127 1.00 98.62 101 TYR A O 1
ATOM 830 N N . SER A 1 102 ? 2.832 3.349 4.949 1.00 98.69 102 SER A N 1
ATOM 831 C CA . SER A 1 102 ? 3.090 2.692 3.668 1.00 98.69 102 SER A CA 1
ATOM 832 C C . SER A 1 102 ? 4.517 2.981 3.219 1.00 98.69 102 SER A C 1
ATOM 834 O O . SER A 1 102 ? 4.939 4.129 3.279 1.00 98.69 102 SER A O 1
ATOM 836 N N . ASP A 1 103 ? 5.223 1.977 2.718 1.00 98.56 103 ASP A N 1
ATOM 837 C CA . ASP A 1 103 ? 6.518 2.128 2.045 1.00 98.56 103 ASP A CA 1
ATOM 838 C C . ASP A 1 103 ? 6.435 1.416 0.695 1.00 98.56 103 ASP A C 1
ATOM 840 O O . ASP A 1 103 ? 6.110 0.225 0.666 1.00 98.56 103 ASP A O 1
ATOM 844 N N . LYS A 1 104 ? 6.647 2.141 -0.408 1.00 98.31 104 LYS A N 1
ATOM 845 C CA . LYS A 1 104 ? 6.667 1.599 -1.776 1.00 98.31 104 LYS A CA 1
ATOM 846 C C . LYS A 1 104 ? 8.055 1.812 -2.365 1.00 98.31 104 LYS A C 1
ATOM 848 O O . LYS A 1 104 ? 8.544 2.938 -2.409 1.00 98.31 104 LYS A O 1
ATOM 853 N N . THR A 1 105 ? 8.634 0.740 -2.894 1.00 98.44 105 THR A N 1
ATOM 854 C CA . THR A 1 105 ? 9.930 0.766 -3.574 1.00 98.44 105 THR A CA 1
ATOM 855 C C . THR A 1 105 ? 9.839 0.021 -4.896 1.00 98.44 105 THR A C 1
ATOM 857 O O . THR A 1 105 ? 9.488 -1.162 -4.926 1.00 98.44 105 THR A O 1
ATOM 860 N N . TYR A 1 106 ? 10.185 0.685 -5.992 1.00 97.38 106 TYR A N 1
ATOM 861 C CA . TYR A 1 106 ? 10.299 0.045 -7.303 1.00 97.38 106 TYR A CA 1
ATOM 862 C C . TYR A 1 106 ? 11.544 -0.832 -7.386 1.00 97.38 106 TYR A C 1
ATOM 864 O O . TYR A 1 106 ? 12.586 -0.467 -6.842 1.00 97.38 106 TYR A O 1
ATOM 872 N N . GLN A 1 107 ? 11.442 -1.969 -8.070 1.00 97.06 107 GLN A N 1
ATOM 873 C CA . GLN A 1 107 ? 12.497 -2.986 -8.123 1.00 97.06 107 GLN A CA 1
ATOM 874 C C . GLN A 1 107 ? 13.329 -2.901 -9.409 1.00 97.06 107 GLN A C 1
ATOM 876 O O . GLN A 1 107 ? 14.548 -3.048 -9.361 1.00 97.06 107 GLN A O 1
ATOM 881 N N . ASN A 1 108 ? 12.706 -2.581 -10.544 1.00 95.31 108 ASN A N 1
ATOM 882 C CA . ASN A 1 108 ? 13.361 -2.492 -11.851 1.00 95.31 108 ASN A CA 1
ATOM 883 C C . ASN A 1 108 ? 13.322 -1.066 -12.434 1.00 95.31 108 ASN A C 1
ATOM 885 O O . ASN A 1 108 ? 12.695 -0.161 -11.881 1.00 95.31 108 ASN A O 1
ATOM 889 N N . TYR A 1 109 ? 14.081 -0.839 -13.516 1.00 93.88 109 TYR A N 1
ATOM 890 C CA . TYR A 1 109 ? 14.223 0.464 -14.198 1.00 93.88 109 TYR A CA 1
ATOM 891 C C . TYR A 1 109 ? 14.637 1.630 -13.273 1.00 93.88 109 TYR A C 1
ATOM 893 O O . TYR A 1 109 ? 14.292 2.798 -13.489 1.00 93.88 109 TYR A O 1
ATOM 901 N N . ARG A 1 110 ? 15.422 1.308 -12.231 1.00 94.44 110 ARG A N 1
ATOM 902 C CA . ARG A 1 110 ? 15.894 2.240 -11.188 1.00 94.44 110 ARG A CA 1
ATOM 903 C C . ARG A 1 110 ? 16.723 3.395 -11.742 1.00 94.44 110 ARG A C 1
ATOM 905 O O . ARG A 1 110 ? 16.719 4.483 -11.168 1.00 94.44 110 ARG A O 1
ATOM 912 N N . ASP A 1 111 ? 17.442 3.154 -12.835 1.00 93.06 111 ASP A N 1
ATOM 913 C CA . ASP A 1 111 ? 18.417 4.092 -13.394 1.00 93.06 111 ASP A CA 1
ATOM 914 C C .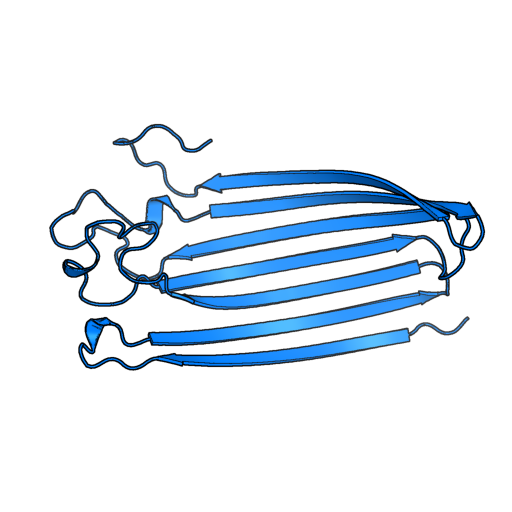 ASP A 1 111 ? 18.079 4.601 -14.793 1.00 93.06 111 ASP A C 1
ATOM 916 O O . ASP A 1 111 ? 18.830 5.406 -15.341 1.00 93.06 111 ASP A O 1
ATOM 920 N N . GLY A 1 112 ? 16.914 4.226 -15.318 1.00 89.81 112 GLY A N 1
ATOM 921 C CA . GLY A 1 112 ? 16.407 4.704 -16.596 1.00 89.81 112 GLY A CA 1
ATOM 922 C C . GLY A 1 112 ? 15.477 3.687 -17.244 1.00 89.81 112 GLY A C 1
ATOM 923 O O . GLY A 1 112 ? 15.694 2.481 -17.124 1.00 89.81 112 GLY A O 1
ATOM 924 N N . LEU A 1 113 ? 14.466 4.174 -17.958 1.00 89.06 113 LEU A N 1
ATOM 925 C CA . LEU A 1 113 ? 13.715 3.365 -18.911 1.00 89.06 113 LEU A CA 1
ATOM 926 C C . LEU A 1 113 ? 14.468 3.303 -20.253 1.00 89.06 113 LEU A C 1
ATOM 928 O O . LEU A 1 113 ? 15.155 4.270 -20.615 1.00 89.06 113 LEU A O 1
ATOM 932 N N . PRO A 1 114 ? 14.315 2.223 -21.041 1.00 88.50 114 PRO A N 1
ATOM 933 C CA . PRO A 1 114 ? 14.852 2.184 -22.396 1.00 88.50 114 PRO A CA 1
ATOM 934 C C . PRO A 1 114 ? 14.278 3.335 -23.235 1.00 88.50 114 PRO A C 1
ATOM 936 O O . PRO A 1 114 ? 13.098 3.679 -23.150 1.00 88.50 114 PRO A O 1
ATOM 939 N N . GLY A 1 115 ? 15.147 4.021 -23.981 1.00 84.25 115 GLY A N 1
ATOM 940 C CA . GLY A 1 115 ? 14.785 5.227 -24.739 1.00 84.25 115 GLY A CA 1
ATOM 941 C C . GLY A 1 115 ? 14.455 6.469 -23.892 1.00 84.25 115 GLY A C 1
ATOM 942 O O . GLY A 1 115 ? 14.252 7.544 -24.454 1.00 84.25 115 GLY A O 1
ATOM 943 N N . ARG A 1 116 ? 14.427 6.369 -22.553 1.00 83.56 116 ARG A N 1
ATOM 944 C CA . ARG A 1 116 ? 14.175 7.481 -21.618 1.00 83.56 116 ARG A CA 1
ATOM 945 C C . ARG A 1 116 ? 15.072 7.369 -20.371 1.00 83.56 116 ARG A C 1
ATOM 947 O O . ARG A 1 116 ? 14.566 7.142 -19.272 1.00 83.56 116 ARG A O 1
ATOM 954 N N . PRO A 1 117 ? 16.393 7.603 -20.485 1.00 83.50 117 PRO A N 1
ATOM 955 C CA . PRO A 1 117 ? 17.339 7.426 -19.372 1.00 83.50 117 PRO A CA 1
ATOM 956 C C . PRO A 1 117 ? 17.066 8.343 -18.163 1.00 83.50 117 PRO A C 1
ATOM 958 O O . PRO A 1 117 ? 17.484 8.052 -17.044 1.00 83.50 117 PRO A O 1
ATOM 961 N N . ASN A 1 118 ? 16.337 9.444 -18.367 1.00 84.50 118 ASN A N 1
ATOM 962 C CA . ASN A 1 118 ? 15.942 10.367 -17.299 1.00 84.50 118 ASN A CA 1
ATOM 963 C C . ASN A 1 118 ? 14.642 9.956 -16.587 1.00 84.50 118 ASN A C 1
ATOM 965 O O . ASN A 1 118 ? 14.361 10.455 -15.498 1.00 84.50 118 ASN A O 1
ATOM 969 N N . ALA A 1 119 ? 13.854 9.052 -17.172 1.00 86.06 119 ALA A N 1
ATOM 970 C CA . ALA A 1 119 ? 12.687 8.483 -16.518 1.00 86.06 119 ALA A CA 1
ATOM 971 C C . ALA A 1 119 ? 13.168 7.309 -15.661 1.00 86.06 119 ALA A C 1
ATOM 973 O O . ALA A 1 119 ? 13.561 6.279 -16.190 1.00 86.06 119 ALA A O 1
ATOM 974 N N . LYS A 1 120 ? 13.217 7.497 -14.341 1.00 91.50 120 LYS A N 1
ATOM 975 C CA . LYS A 1 120 ? 13.735 6.508 -13.387 1.00 91.50 120 LYS A CA 1
ATOM 976 C C . LYS A 1 120 ? 12.654 6.179 -12.374 1.00 91.50 120 LYS A C 1
ATOM 978 O O . LYS A 1 120 ? 12.068 7.094 -11.794 1.00 91.50 120 LYS A O 1
ATOM 983 N N . THR A 1 121 ? 12.416 4.897 -12.124 1.00 93.88 121 THR A N 1
ATOM 984 C CA . THR A 1 121 ? 11.332 4.459 -11.228 1.00 93.88 121 THR A CA 1
ATOM 985 C C . THR A 1 121 ? 11.553 4.887 -9.780 1.00 93.88 121 THR A C 1
ATOM 987 O O . THR A 1 121 ? 10.594 5.230 -9.096 1.00 93.88 121 THR A O 1
ATOM 990 N N . LYS A 1 122 ? 12.818 4.999 -9.348 1.00 94.38 122 LYS A N 1
ATOM 991 C CA . LYS A 1 122 ? 13.192 5.439 -7.994 1.00 94.38 122 LYS A CA 1
ATOM 992 C C . LYS A 1 122 ? 12.602 6.787 -7.584 1.00 94.38 122 LYS A C 1
ATOM 994 O O . LYS A 1 122 ? 12.358 7.012 -6.408 1.00 94.38 122 LYS A O 1
ATOM 999 N N . TYR A 1 123 ? 12.319 7.683 -8.531 1.00 92.94 123 TYR A N 1
ATOM 1000 C CA . TYR A 1 123 ? 11.695 8.975 -8.220 1.00 92.94 123 TYR A CA 1
ATOM 1001 C C . TYR A 1 123 ? 10.250 8.862 -7.719 1.00 92.94 123 TYR A C 1
ATOM 1003 O O . TYR A 1 123 ? 9.698 9.847 -7.243 1.00 92.94 123 TYR A O 1
ATOM 1011 N N . ASN A 1 124 ? 9.642 7.679 -7.812 1.00 93.44 124 ASN A N 1
ATOM 1012 C CA . ASN A 1 124 ? 8.310 7.397 -7.291 1.00 93.44 124 ASN A CA 1
ATOM 1013 C C . ASN A 1 124 ? 8.342 6.476 -6.057 1.00 93.44 124 ASN A C 1
ATOM 1015 O O . ASN A 1 124 ? 7.282 6.046 -5.601 1.00 93.44 124 ASN A O 1
ATOM 1019 N N . ASP A 1 125 ? 9.523 6.172 -5.505 1.00 96.75 125 ASP A N 1
ATOM 1020 C CA . ASP A 1 125 ? 9.616 5.534 -4.191 1.00 96.75 125 ASP A CA 1
ATOM 1021 C C . ASP A 1 125 ? 9.109 6.507 -3.132 1.00 96.75 125 ASP A C 1
ATOM 1023 O O . ASP A 1 125 ? 9.522 7.671 -3.111 1.00 96.75 125 ASP A O 1
ATOM 1027 N N . PHE A 1 126 ? 8.248 6.041 -2.231 1.00 97.44 126 PHE A N 1
ATOM 1028 C CA . PHE A 1 126 ? 7.680 6.907 -1.208 1.00 97.44 126 PHE A CA 1
ATOM 1029 C C . PHE A 1 126 ? 7.463 6.195 0.118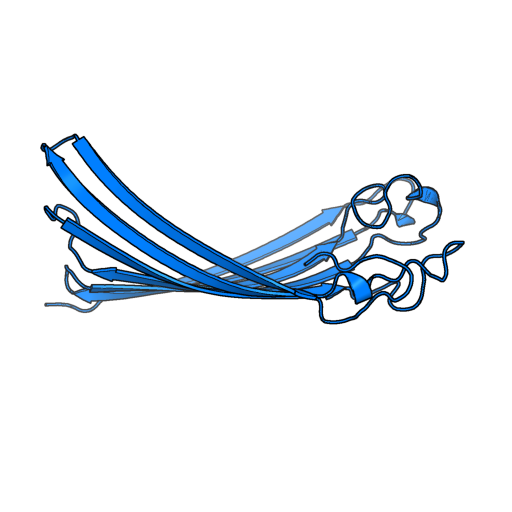 1.00 97.44 126 PHE A C 1
ATOM 1031 O O . PHE A 1 126 ? 7.230 4.986 0.183 1.00 97.44 126 PHE A O 1
ATOM 1038 N N . ARG A 1 127 ? 7.442 7.006 1.174 1.00 98.44 127 ARG A N 1
ATOM 1039 C CA . ARG A 1 127 ? 6.923 6.647 2.492 1.00 98.44 127 ARG A CA 1
ATOM 1040 C C . ARG A 1 127 ? 5.709 7.500 2.791 1.00 98.44 127 ARG A C 1
ATOM 1042 O O . ARG A 1 127 ? 5.709 8.692 2.515 1.00 98.44 127 ARG A O 1
ATOM 1049 N N . ALA A 1 128 ? 4.677 6.887 3.347 1.00 98.38 128 ALA A N 1
ATOM 1050 C CA . ALA A 1 128 ? 3.445 7.577 3.672 1.00 98.38 128 ALA A CA 1
ATOM 1051 C C . ALA A 1 128 ? 2.932 7.185 5.061 1.00 98.38 128 ALA A C 1
ATOM 1053 O O . ALA A 1 128 ? 2.134 6.243 5.168 1.00 98.38 128 ALA A O 1
ATOM 1054 N N . PRO A 1 129 ? 3.398 7.846 6.139 1.00 98.31 129 PRO A N 1
ATOM 1055 C CA . PRO A 1 129 ? 2.701 7.796 7.414 1.00 98.31 129 PRO A CA 1
ATOM 1056 C C . PRO A 1 129 ? 1.290 8.382 7.278 1.00 98.31 129 PRO A C 1
ATOM 1058 O O . PRO A 1 129 ? 1.065 9.383 6.590 1.00 98.31 129 PRO A O 1
ATOM 1061 N N . ASN A 1 130 ? 0.332 7.761 7.957 1.00 97.69 130 ASN A N 1
ATOM 1062 C CA . ASN A 1 130 ? -1.026 8.263 8.065 1.00 97.69 130 ASN A CA 1
ATOM 1063 C C . ASN A 1 130 ? -1.567 8.160 9.493 1.00 97.69 130 ASN A C 1
ATOM 1065 O O . ASN A 1 130 ? -1.121 7.343 10.304 1.00 97.69 130 ASN A O 1
ATOM 1069 N N . ALA A 1 131 ? -2.533 9.019 9.788 1.00 98.44 131 ALA A N 1
ATOM 1070 C CA . ALA A 1 131 ? -3.270 9.014 11.036 1.00 98.44 131 ALA A CA 1
ATOM 1071 C C . ALA A 1 131 ? -4.722 9.401 10.769 1.00 98.44 131 ALA A C 1
ATOM 1073 O O . ALA A 1 131 ? -4.993 10.348 10.026 1.00 98.44 131 ALA A O 1
ATOM 1074 N N . HIS A 1 132 ? -5.655 8.705 11.408 1.00 97.94 132 HIS A N 1
ATOM 1075 C CA . HIS A 1 132 ? -7.070 9.046 11.348 1.00 97.94 132 HIS A CA 1
ATOM 1076 C C . HIS A 1 132 ? -7.711 9.022 12.728 1.00 97.94 132 HIS A C 1
ATOM 1078 O O . HIS A 1 132 ? -7.295 8.294 13.632 1.00 97.94 132 HIS A O 1
ATOM 1084 N N . LEU A 1 133 ? -8.749 9.835 12.874 1.00 98.25 133 LEU A N 1
ATOM 1085 C CA . LEU A 1 133 ? -9.585 9.908 14.062 1.00 98.25 133 LEU A CA 1
ATOM 1086 C C . LEU A 1 133 ? -11.034 10.023 13.609 1.00 98.25 133 LEU A C 1
ATOM 1088 O O . LEU A 1 133 ? -11.361 10.901 12.815 1.00 98.25 133 LEU A O 1
ATOM 1092 N N . GLU A 1 134 ? -11.899 9.171 14.134 1.00 97.56 134 GLU A N 1
ATOM 1093 C CA . GLU A 1 134 ? -13.322 9.154 13.818 1.00 97.56 134 GLU A CA 1
ATOM 1094 C C . GLU A 1 134 ? -14.145 9.070 15.101 1.00 97.56 134 GLU A C 1
ATOM 1096 O O . GLU A 1 134 ? -13.868 8.279 16.003 1.00 97.56 134 GLU A O 1
ATOM 1101 N N . PHE A 1 135 ? -15.201 9.868 15.177 1.00 96.69 135 PHE A N 1
ATOM 1102 C CA . PHE A 1 135 ? -16.177 9.841 16.250 1.00 96.69 135 PHE A CA 1
ATOM 1103 C C . PHE A 1 135 ? -17.559 9.523 15.690 1.00 96.69 135 PHE A C 1
ATOM 1105 O O . PHE A 1 135 ? -18.070 10.195 14.794 1.00 96.69 135 PHE A O 1
ATOM 1112 N N . TYR A 1 136 ? -18.176 8.502 16.269 1.00 95.25 136 TYR A N 1
ATOM 1113 C CA . TYR A 1 136 ? -19.501 8.018 15.931 1.00 95.25 136 TYR A CA 1
ATOM 1114 C C . TYR A 1 136 ? -20.455 8.348 17.075 1.00 95.25 136 TYR A C 1
ATOM 1116 O O . TYR A 1 136 ? -20.200 7.963 18.218 1.00 95.25 136 TYR A O 1
ATOM 1124 N N . LEU A 1 137 ? -21.584 8.985 16.771 1.00 95.06 137 LEU A N 1
ATOM 1125 C CA . LEU A 1 137 ? -22.644 9.288 17.730 1.00 95.06 137 LEU A CA 1
ATOM 1126 C C . LEU A 1 137 ? -23.975 8.712 17.247 1.00 95.06 137 LEU A C 1
ATOM 1128 O O . LEU A 1 137 ? -24.495 9.080 16.198 1.00 95.06 137 LEU A O 1
ATOM 1132 N N . ARG A 1 138 ? -24.577 7.836 18.043 1.00 93.81 138 ARG A N 1
ATOM 1133 C CA . ARG A 1 138 ? -25.926 7.324 17.811 1.00 93.81 138 ARG A CA 1
ATOM 1134 C C . ARG A 1 138 ? -26.955 8.379 18.226 1.00 93.81 138 ARG A C 1
ATOM 1136 O O . ARG A 1 138 ? -27.178 8.589 19.419 1.00 93.81 138 ARG A O 1
ATOM 1143 N N . ALA A 1 139 ? -27.602 9.009 17.248 1.00 90.25 139 ALA A N 1
ATOM 1144 C CA . ALA A 1 139 ? -28.688 9.962 17.488 1.00 90.25 139 ALA A CA 1
ATOM 1145 C C . ALA A 1 139 ? -30.024 9.258 17.778 1.00 90.25 139 ALA A C 1
ATOM 1147 O O . ALA A 1 139 ? -30.775 9.694 18.645 1.00 90.25 139 ALA A O 1
ATOM 1148 N N . THR A 1 140 ? -30.302 8.142 17.097 1.00 89.75 140 THR A N 1
ATOM 1149 C CA . THR A 1 140 ? -31.483 7.284 17.317 1.00 89.75 140 THR A CA 1
ATOM 1150 C C . THR A 1 140 ? -31.075 5.809 17.174 1.00 89.75 140 THR A C 1
ATOM 1152 O O . THR A 1 140 ? -29.959 5.539 16.732 1.00 89.75 140 THR A O 1
ATOM 1155 N N . PRO A 1 141 ? -31.933 4.813 17.472 1.00 86.38 141 PRO A N 1
ATOM 1156 C CA . PRO A 1 141 ? -31.581 3.401 17.278 1.00 86.38 141 PRO A CA 1
ATOM 1157 C C . PRO A 1 141 ? -31.132 3.029 15.852 1.00 86.38 141 PRO A C 1
ATOM 1159 O O . PRO A 1 141 ? -30.427 2.034 15.684 1.00 86.38 141 PRO A O 1
ATOM 1162 N N . ARG A 1 142 ? -31.522 3.816 14.835 1.00 88.00 142 ARG A N 1
ATOM 1163 C CA . ARG A 1 142 ? -31.194 3.581 13.417 1.00 88.00 142 ARG A CA 1
ATOM 1164 C C . ARG A 1 142 ? -30.351 4.689 12.771 1.00 88.00 142 ARG A C 1
ATOM 1166 O O . ARG A 1 142 ? -29.845 4.476 11.677 1.00 88.00 142 ARG A O 1
ATOM 1173 N N . THR A 1 143 ? -30.173 5.838 13.428 1.00 92.06 143 THR A N 1
ATOM 1174 C CA . THR A 1 143 ? -29.457 7.003 12.877 1.00 92.06 143 THR A CA 1
ATOM 1175 C C . THR A 1 143 ? -28.155 7.258 13.629 1.00 92.06 143 THR A C 1
ATOM 1177 O O . THR A 1 143 ? -28.150 7.366 14.859 1.00 92.06 143 THR A O 1
ATOM 1180 N N . TYR A 1 144 ? -27.067 7.431 12.880 1.00 91.19 144 TYR A N 1
ATOM 1181 C CA . TYR A 1 144 ? -25.734 7.724 13.402 1.00 91.19 144 TYR A CA 1
ATOM 1182 C C . TYR A 1 144 ? -25.158 8.963 12.722 1.00 91.19 144 TYR A C 1
ATOM 1184 O O . TYR A 1 144 ? -25.339 9.152 11.523 1.00 91.19 144 TYR A O 1
ATOM 1192 N N . TRP A 1 145 ? -24.441 9.768 13.495 1.00 94.81 145 TRP A N 1
ATOM 1193 C CA . TRP A 1 145 ? -23.547 10.809 13.009 1.00 94.81 145 TRP A CA 1
ATOM 1194 C C . TRP A 1 145 ? -22.115 10.291 13.050 1.00 94.81 145 TRP A C 1
ATOM 1196 O O . TRP A 1 145 ? -21.739 9.603 14.001 1.00 94.81 145 TRP A O 1
ATOM 1206 N N . LEU A 1 146 ? -21.334 10.640 12.034 1.00 94.69 146 LEU A N 1
ATOM 1207 C CA . LEU A 1 146 ? -19.908 10.354 11.940 1.00 94.69 146 LEU A CA 1
ATOM 1208 C C . LEU A 1 146 ? -19.192 11.664 11.641 1.00 94.69 146 LEU A C 1
ATOM 1210 O O . LEU A 1 146 ? -19.553 12.366 10.699 1.00 94.69 146 LEU A O 1
ATOM 1214 N N . VAL A 1 147 ? -18.181 11.978 12.442 1.00 97.12 147 VAL A N 1
ATOM 1215 C CA . VAL A 1 147 ? -17.229 13.054 12.158 1.00 97.12 147 VAL A CA 1
ATOM 1216 C C . VAL A 1 147 ? -15.837 12.459 12.226 1.00 97.12 147 VAL A C 1
ATOM 1218 O O . VAL A 1 147 ? -15.527 11.747 13.177 1.00 97.12 147 VAL A O 1
ATOM 1221 N N . GLY A 1 148 ? -14.996 12.739 11.239 1.00 96.88 148 GLY A N 1
ATOM 1222 C CA . GLY A 1 148 ? -13.643 12.209 11.226 1.00 96.88 148 GLY A CA 1
ATOM 1223 C C . GLY A 1 148 ? -12.665 13.072 10.454 1.00 96.88 148 GLY A C 1
ATOM 1224 O O . GLY A 1 148 ? -13.050 13.954 9.688 1.00 96.88 148 GLY A O 1
ATOM 1225 N N . THR A 1 149 ? -11.388 12.801 10.684 1.00 98.00 149 THR A N 1
ATOM 1226 C CA . THR A 1 149 ? -10.256 13.376 9.963 1.00 98.00 149 THR A CA 1
ATOM 1227 C C . THR A 1 149 ? -9.296 12.262 9.581 1.00 98.00 149 THR A C 1
ATOM 1229 O O . THR A 1 149 ? -9.133 11.288 10.317 1.00 98.00 149 THR A O 1
ATOM 1232 N N . ASN A 1 150 ? -8.659 12.417 8.428 1.00 97.25 150 ASN A N 1
ATOM 1233 C CA . ASN A 1 150 ? -7.613 11.535 7.945 1.00 97.25 150 ASN A CA 1
ATOM 1234 C C . ASN A 1 150 ? -6.485 12.404 7.392 1.00 97.25 150 ASN A C 1
ATOM 1236 O O . ASN A 1 150 ? -6.729 13.284 6.567 1.00 97.25 150 ASN A O 1
ATOM 1240 N N . GLN A 1 151 ? -5.270 12.164 7.864 1.00 97.81 151 GLN A N 1
ATOM 1241 C CA . GLN A 1 151 ? -4.065 12.873 7.461 1.00 97.81 151 GLN A CA 1
ATOM 1242 C C . GLN A 1 151 ? -3.089 11.858 6.881 1.00 97.81 151 GLN A C 1
ATOM 1244 O O . GLN A 1 151 ? -2.792 10.844 7.513 1.00 97.81 151 GLN A O 1
ATOM 1249 N N . ILE A 1 152 ? -2.598 12.127 5.675 1.00 97.31 152 ILE A N 1
ATOM 1250 C CA . ILE A 1 152 ? -1.601 11.305 4.991 1.00 97.31 152 ILE A CA 1
ATOM 1251 C C . ILE A 1 152 ? -0.498 12.251 4.542 1.00 97.31 152 ILE A C 1
ATOM 1253 O O . ILE A 1 152 ? -0.767 13.195 3.804 1.00 97.31 152 ILE A O 1
ATOM 1257 N N . VAL A 1 153 ? 0.730 11.988 4.972 1.00 97.44 153 VAL A N 1
ATOM 1258 C CA . VAL A 1 153 ? 1.909 12.724 4.509 1.00 97.44 153 VAL A CA 1
ATOM 1259 C C . VAL A 1 153 ? 2.675 11.783 3.605 1.00 97.44 153 VAL A C 1
ATOM 1261 O O . VAL A 1 153 ? 3.080 10.729 4.072 1.00 97.44 153 VAL A O 1
ATOM 1264 N N . THR A 1 154 ? 2.837 12.118 2.328 1.00 96.44 154 THR A N 1
ATOM 1265 C CA . THR A 1 154 ? 3.606 11.295 1.382 1.00 96.44 154 THR A CA 1
ATOM 1266 C C . THR A 1 154 ? 4.945 11.964 1.135 1.00 96.44 154 THR A C 1
ATOM 1268 O O . THR A 1 154 ? 4.979 13.110 0.712 1.00 96.44 154 THR A O 1
ATOM 1271 N N . GLU A 1 155 ? 6.033 11.253 1.404 1.00 96.31 155 GLU A N 1
ATOM 1272 C CA . GLU A 1 155 ? 7.399 11.729 1.214 1.00 96.31 155 GLU A CA 1
ATOM 1273 C C . GLU A 1 155 ? 8.099 10.853 0.174 1.00 96.31 155 GLU A C 1
ATOM 1275 O O . GLU A 1 155 ? 8.274 9.645 0.375 1.00 96.31 155 GLU A O 1
ATOM 1280 N N . TYR A 1 156 ? 8.501 11.457 -0.943 1.00 95.06 156 TYR A N 1
ATOM 1281 C CA . TYR A 1 156 ? 9.269 10.773 -1.978 1.00 95.06 156 TYR A CA 1
ATOM 1282 C C . TYR A 1 156 ? 10.741 10.655 -1.577 1.00 95.06 156 TYR A C 1
ATOM 1284 O O . TYR A 1 156 ? 11.380 11.627 -1.177 1.00 95.06 156 TYR A O 1
A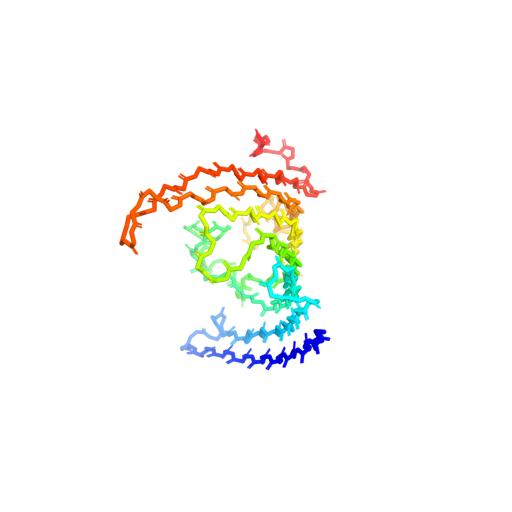TOM 1292 N N . GLN A 1 157 ? 11.312 9.460 -1.720 1.00 94.69 157 GLN A N 1
ATOM 1293 C CA . GLN A 1 157 ? 12.665 9.164 -1.228 1.00 94.69 157 GLN A CA 1
ATOM 1294 C C . GLN A 1 157 ? 13.777 9.733 -2.121 1.00 94.69 157 GLN A C 1
ATOM 1296 O O . GLN A 1 157 ? 14.930 9.844 -1.699 1.00 94.69 157 GLN A O 1
ATOM 1301 N N . HIS A 1 158 ? 13.451 10.091 -3.364 1.00 92.25 158 HIS A N 1
ATOM 1302 C CA . HIS A 1 158 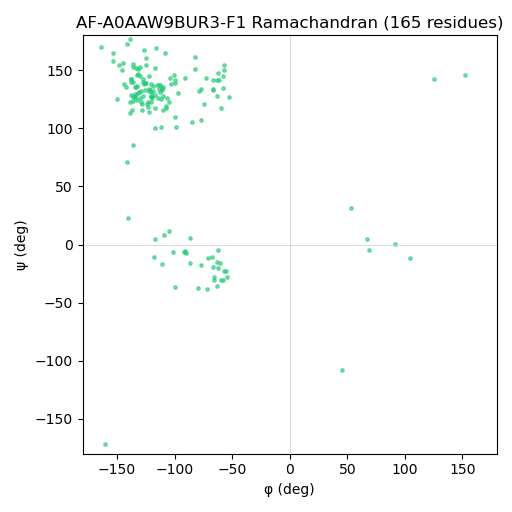? 14.418 10.553 -4.350 1.00 92.25 158 HIS A CA 1
ATOM 1303 C C . HIS A 1 158 ? 13.912 11.798 -5.076 1.00 92.25 158 HIS A C 1
ATOM 1305 O O . HIS A 1 158 ? 12.843 11.792 -5.679 1.00 92.25 158 HIS A O 1
ATOM 1311 N N . ARG A 1 159 ? 14.732 12.855 -5.093 1.00 85.50 159 ARG A N 1
ATOM 1312 C CA . ARG A 1 159 ? 14.440 14.072 -5.860 1.00 85.50 159 ARG A CA 1
ATOM 1313 C C . ARG A 1 159 ? 14.723 13.862 -7.341 1.00 85.50 159 ARG A C 1
ATOM 1315 O O . ARG A 1 159 ? 15.809 13.407 -7.702 1.00 85.50 159 ARG A O 1
ATOM 1322 N N . ASN A 1 160 ? 13.793 14.280 -8.189 1.00 81.62 160 ASN A N 1
ATOM 1323 C CA . ASN A 1 160 ? 14.017 14.390 -9.622 1.00 81.62 160 ASN A CA 1
ATOM 1324 C C . ASN A 1 160 ? 14.325 15.848 -9.984 1.00 81.62 160 ASN A C 1
ATOM 1326 O O . ASN A 1 160 ? 13.413 16.652 -10.097 1.00 81.62 160 ASN A O 1
ATOM 1330 N N . SER A 1 161 ? 15.596 16.203 -10.188 1.00 74.75 161 SER A N 1
ATOM 1331 C CA . SER A 1 161 ? 15.993 17.583 -10.526 1.00 74.75 161 SER A CA 1
ATOM 1332 C C . SER A 1 161 ? 15.438 18.093 -11.863 1.00 74.75 161 SER A C 1
ATOM 1334 O O . SER A 1 161 ? 15.492 19.292 -12.116 1.00 74.75 161 SER A O 1
ATOM 1336 N N . ALA A 1 162 ? 14.936 17.202 -12.724 1.00 71.44 162 ALA A N 1
ATOM 1337 C CA . ALA A 1 162 ? 14.370 17.557 -14.023 1.00 71.44 162 ALA A CA 1
ATOM 1338 C C . ALA A 1 162 ? 12.858 17.840 -13.977 1.00 71.44 162 ALA A C 1
ATOM 1340 O O . ALA A 1 162 ? 12.297 18.254 -14.990 1.00 71.44 162 ALA A O 1
ATOM 1341 N N . GLN A 1 163 ? 12.189 17.603 -12.842 1.00 68.12 163 GLN A N 1
ATOM 1342 C CA . GLN A 1 163 ? 10.754 17.840 -12.670 1.00 68.12 163 GLN A CA 1
ATOM 1343 C C . GLN A 1 163 ? 10.488 18.626 -11.374 1.00 68.12 163 GLN A C 1
ATOM 1345 O O . GLN A 1 163 ? 11.261 18.511 -10.422 1.00 68.12 163 GLN A O 1
ATOM 1350 N N . PRO A 1 164 ? 9.413 19.431 -11.310 1.00 61.44 164 PRO A N 1
ATOM 1351 C CA . PRO A 1 164 ? 8.984 20.054 -10.060 1.00 61.44 164 PRO A CA 1
ATOM 1352 C C . PRO A 1 164 ? 8.719 18.996 -8.979 1.00 61.44 164 PRO A C 1
ATOM 1354 O O . PRO A 1 164 ? 8.391 17.851 -9.305 1.00 61.44 164 PRO A O 1
ATOM 1357 N N . SER A 1 165 ? 8.843 19.375 -7.699 1.00 58.06 165 SER A N 1
ATOM 1358 C CA . SER A 1 165 ? 8.442 18.473 -6.611 1.00 58.06 165 SER A CA 1
ATOM 1359 C C . SER A 1 165 ? 6.970 18.089 -6.764 1.00 58.06 165 SER A C 1
ATOM 1361 O O . SER A 1 165 ? 6.166 18.903 -7.218 1.00 58.06 165 SER A O 1
ATOM 1363 N N . LYS A 1 166 ? 6.628 16.852 -6.394 1.00 60.78 166 LYS A N 1
ATOM 1364 C CA . LYS A 1 166 ? 5.238 16.363 -6.357 1.00 60.78 166 LYS A CA 1
ATOM 1365 C C . LYS A 1 166 ? 4.541 16.676 -5.022 1.00 60.78 166 LYS A C 1
ATOM 1367 O O . LYS A 1 166 ? 3.432 16.187 -4.810 1.00 60.78 166 LYS A O 1
ATOM 1372 N N . ASP A 1 167 ? 5.219 17.426 -4.153 1.00 49.41 167 ASP A N 1
ATOM 1373 C CA . ASP A 1 167 ? 4.769 17.832 -2.817 1.00 49.41 167 ASP A CA 1
ATOM 1374 C C . ASP A 1 167 ? 3.871 19.075 -2.859 1.00 49.41 167 ASP A C 1
ATOM 1376 O O . ASP A 1 167 ? 4.179 20.001 -3.648 1.00 49.41 167 ASP A O 1
#

Radius of gyration: 21.16 Å; Cα contacts (8 Å, |Δi|>4): 396; chains: 1; bounding box: 50×35×58 Å

Mean predicted aligned error: 5.3 Å

Secondary structure (DSSP, 8-state):
---EEEEEEEEEEEEE--SSGGG-EEEEEEEEEEEEEEETTEEEEEEEEEEEEEEPTTSGGGTT-GGG-SSPEEEEEEEEEEEEEES-TT-SEEEEEEEEEEEEEE-S-TT-BTTBTT--GGGG-EEEEEEEEEEEEESSSS-EEEEEEEEE--EESS--TTS----

Sequence (167 aa):
ERNRYRAGILSKLKAGFSSDDRNDFDAHTFQFSNFFEFNHRHRLVVDYRFRAQHEVRGEDITEGNGSAIDAPIEFNRNDVKTNYVFGSNGAKGRLEFGLGYSDKTYQNYRDGLPGRPNAKTKYNDFRAPNAHLEFYLRATPRTYWLVGTNQIVTEYQHRNSAQPSKD

Solvent-accessible surface area (backbone atoms only — not comparable to full-atom values): 8923 Å² total; per-residue (Å²): 135,75,65,46,77,51,74,48,78,47,77,47,80,48,72,49,82,53,98,54,63,44,61,38,48,70,29,43,35,42,34,42,39,38,40,39,30,67,42,77,36,39,35,38,38,42,37,40,34,44,33,41,40,66,48,62,74,40,42,83,95,29,51,94,46,34,88,52,50,76,52,48,51,33,30,41,35,43,37,40,39,37,41,38,35,44,42,36,95,86,44,58,51,37,42,37,42,31,42,35,38,35,40,39,42,52,73,49,48,57,77,24,38,65,102,34,62,84,52,34,42,43,50,70,14,33,40,31,48,33,42,36,42,38,40,37,36,49,80,48,102,89,41,71,47,76,52,71,53,78,48,74,53,77,46,63,78,36,88,51,91,89,52,80,79,95,120

Foldseek 3Di:
DDKDKDKDKDKDWDWDDDPQRQETDIKIKIKIWIWIDRDQFKIKIKMKMKIWDFDGQCDDLNPPNSVQASHTWIKIKIKIKMKIKGGHDVGQKIKIKMKMKMWMDIDPQQQHGGVGRLSGPLQVTKMKIKIKMKMWGDPDPPDIDIDMDIDIDIDRPDDRPVDDDPD

Nearest PDB structures (foldseek):
  3m8d-assembly1_A  TM=5.611E-01  e=2.069E+00  Escherichia coli
  4rdt-assembly2_B  TM=5.662E-01  e=1.765E+00  Neisseria meningitidis MC58